Protein AF-E4XSH4-F1 (afdb_monomer_lite)

Foldseek 3Di:
DAAEAEEAELDFFPVVCCPCCCVAPPVPDPQEHEQDDQQCQQQDCCNPVVVPVVNVVVSWDDHDPSHYYYHYDNCLLVHPSSVVVVVVLLVVLCVVPDPPPPCSDNSNDGHHYHYDDDDVVVSLVSVLVRVQVVCVVVVHDGDDDSQVQFADVSDPVHGPCPPCNVVSVVVVCVVPPPDDDD

Structure (mmCIF, N/CA/C/O backbone):
data_AF-E4XSH4-F1
#
_entry.id   AF-E4XSH4-F1
#
loop_
_atom_site.group_PDB
_atom_site.id
_atom_site.type_symbol
_atom_site.label_atom_id
_atom_site.label_alt_id
_atom_site.label_comp_id
_atom_site.label_asym_id
_atom_site.label_entity_id
_atom_site.label_seq_id
_atom_site.pdbx_PDB_ins_code
_atom_site.Cartn_x
_atom_site.Cartn_y
_atom_site.Cartn_z
_atom_site.occupancy
_atom_site.B_iso_or_equiv
_atom_site.auth_seq_id
_atom_site.auth_comp_id
_atom_site.auth_asym_id
_atom_site.auth_atom_id
_atom_site.pdbx_PDB_model_num
ATOM 1 N N . MET A 1 1 ? 11.001 -8.689 -16.940 1.00 53.03 1 MET A N 1
ATOM 2 C CA . MET A 1 1 ? 10.721 -7.255 -17.184 1.00 53.03 1 MET A CA 1
ATOM 3 C C . MET A 1 1 ? 9.619 -6.791 -16.225 1.00 53.03 1 MET A C 1
ATOM 5 O O . MET A 1 1 ? 8.510 -7.303 -16.297 1.00 53.03 1 MET A O 1
ATOM 9 N N . LEU A 1 2 ? 9.908 -5.847 -15.319 1.00 58.62 2 LEU A N 1
ATOM 10 C CA . LEU A 1 2 ? 9.086 -5.567 -14.127 1.00 58.62 2 LEU A CA 1
ATOM 11 C C . LEU A 1 2 ? 7.765 -4.827 -14.435 1.00 58.62 2 LEU A C 1
ATOM 13 O O . LEU A 1 2 ? 7.750 -3.616 -14.637 1.00 58.62 2 LEU A O 1
ATOM 17 N N . ARG A 1 3 ? 6.629 -5.533 -14.438 1.00 68.44 3 ARG A N 1
ATOM 18 C CA . ARG A 1 3 ? 5.291 -4.918 -14.516 1.00 68.44 3 ARG A CA 1
ATOM 19 C C . ARG A 1 3 ? 4.708 -4.813 -13.112 1.00 68.44 3 ARG A C 1
ATOM 21 O O . ARG A 1 3 ? 4.374 -5.841 -12.539 1.00 68.44 3 ARG A O 1
ATOM 28 N N . ILE A 1 4 ? 4.582 -3.599 -12.580 1.00 69.25 4 ILE A N 1
ATOM 29 C CA . ILE A 1 4 ? 4.045 -3.375 -11.230 1.00 69.25 4 ILE A CA 1
ATOM 30 C C . ILE A 1 4 ? 2.536 -3.099 -11.299 1.00 69.25 4 ILE A C 1
ATOM 32 O O . ILE A 1 4 ? 2.074 -2.265 -12.081 1.00 69.25 4 ILE A O 1
ATOM 36 N N . LEU A 1 5 ? 1.776 -3.786 -10.457 1.00 72.44 5 LEU A N 1
ATOM 37 C CA . LEU A 1 5 ? 0.385 -3.515 -10.112 1.00 72.44 5 LEU A CA 1
ATOM 38 C C . LEU A 1 5 ? 0.341 -3.063 -8.649 1.00 72.44 5 LEU A C 1
ATOM 40 O O . LEU A 1 5 ? 0.874 -3.761 -7.786 1.00 72.44 5 LEU A O 1
ATOM 44 N N . LEU A 1 6 ? -0.307 -1.933 -8.357 1.00 74.50 6 LEU A N 1
ATOM 45 C CA . LEU A 1 6 ? -0.508 -1.511 -6.967 1.00 74.50 6 LEU A CA 1
ATOM 46 C C . LEU A 1 6 ? -1.911 -1.868 -6.502 1.00 74.50 6 LEU A C 1
ATOM 48 O O . LEU A 1 6 ? -2.911 -1.470 -7.105 1.00 74.50 6 LEU A O 1
ATOM 52 N N . LEU A 1 7 ? -1.983 -2.575 -5.382 1.00 66.62 7 LEU A N 1
ATOM 53 C CA . LEU A 1 7 ? -3.225 -2.756 -4.655 1.00 66.62 7 LEU A CA 1
ATOM 54 C C . LEU A 1 7 ? -3.406 -1.622 -3.655 1.00 66.62 7 LEU A C 1
ATOM 56 O O . LEU A 1 7 ? -2.693 -1.503 -2.653 1.00 66.62 7 LEU A O 1
ATOM 60 N N . LEU A 1 8 ? -4.430 -0.827 -3.917 1.00 66.94 8 LEU A N 1
ATOM 61 C CA . LEU A 1 8 ? -4.995 0.122 -2.983 1.00 66.94 8 LEU A CA 1
ATOM 62 C C . LEU A 1 8 ? -6.095 -0.599 -2.203 1.00 66.94 8 LEU A C 1
ATOM 64 O O . LEU A 1 8 ? -6.925 -1.318 -2.755 1.00 66.94 8 LEU A O 1
ATOM 68 N N . GLY A 1 9 ? -6.122 -0.433 -0.891 1.00 60.19 9 GLY A N 1
ATOM 69 C CA . GLY A 1 9 ? -7.117 -1.118 -0.077 1.00 60.19 9 GLY A CA 1
ATOM 70 C C . GLY A 1 9 ? -7.417 -0.365 1.195 1.00 60.19 9 GLY A C 1
ATOM 71 O O . GLY A 1 9 ? -6.608 0.408 1.691 1.00 60.19 9 GLY A O 1
ATOM 72 N N . ILE A 1 10 ? -8.580 -0.626 1.770 1.00 57.78 10 ILE A N 1
ATOM 73 C CA . ILE A 1 10 ? -8.926 -0.125 3.096 1.00 57.78 10 ILE A CA 1
ATOM 74 C C . ILE A 1 10 ? -8.637 -1.278 4.066 1.00 57.78 10 ILE A C 1
ATOM 76 O O . ILE A 1 10 ? -9.476 -2.151 4.237 1.00 57.78 10 ILE A O 1
ATOM 80 N N . SER A 1 11 ? -7.422 -1.320 4.643 1.00 53.19 11 SER A N 1
ATOM 81 C CA . SER A 1 11 ? -6.824 -2.428 5.441 1.00 53.19 11 SER A CA 1
ATOM 82 C C . SER A 1 11 ? -7.814 -3.478 5.968 1.00 53.19 11 SER A C 1
ATOM 84 O O . SER A 1 11 ? -8.631 -3.156 6.816 1.00 53.19 11 SER A O 1
ATOM 86 N N . TYR A 1 12 ? -7.724 -4.734 5.547 1.00 53.22 12 TYR A N 1
ATOM 87 C CA . TYR A 1 12 ? -8.588 -5.804 6.057 1.00 53.22 12 TYR A CA 1
ATOM 88 C C . TYR A 1 12 ? -8.187 -6.212 7.484 1.00 53.22 12 TYR A C 1
ATOM 90 O O . TYR A 1 12 ? -6.995 -6.226 7.814 1.00 53.22 12 TYR A O 1
ATOM 98 N N . GLY A 1 13 ? -9.167 -6.582 8.317 1.00 45.34 13 GLY A N 1
ATOM 99 C CA . GLY A 1 13 ? -8.908 -7.283 9.577 1.00 45.34 13 GLY A CA 1
ATOM 100 C C . GLY A 1 13 ? -8.086 -8.556 9.333 1.00 45.34 13 GLY A C 1
ATOM 101 O O . GLY A 1 13 ? -8.152 -9.153 8.257 1.00 45.34 13 GLY A O 1
ATOM 102 N N . GLN A 1 14 ? -7.277 -8.973 10.311 1.00 45.38 14 GLN A N 1
ATOM 103 C CA . GLN A 1 14 ? -6.276 -10.047 10.152 1.00 45.38 14 GLN A CA 1
ATOM 104 C C . GLN A 1 14 ? -6.865 -11.392 9.677 1.00 45.38 14 GLN A C 1
ATOM 106 O O . GLN A 1 14 ? -6.188 -12.146 8.982 1.00 45.38 14 GLN A O 1
ATOM 111 N N . SER A 1 15 ? -8.124 -11.684 10.005 1.00 40.50 15 SER A N 1
ATOM 112 C CA . SER A 1 15 ? -8.857 -12.877 9.556 1.00 40.50 15 SER A CA 1
ATOM 113 C C . SER A 1 15 ? -9.280 -12.813 8.080 1.00 40.50 15 SER A C 1
ATOM 115 O O . SER A 1 15 ? -9.316 -13.844 7.413 1.00 40.50 15 SER A O 1
ATOM 117 N N . GLN A 1 16 ? -9.520 -11.616 7.535 1.00 45.84 16 GLN A N 1
ATOM 118 C CA . GLN A 1 16 ? -9.961 -11.383 6.148 1.00 45.84 16 GLN A CA 1
ATOM 119 C C . GLN A 1 16 ? -8.840 -10.977 5.195 1.00 45.84 16 GLN A C 1
ATOM 121 O O . GLN A 1 16 ? -9.039 -11.021 3.986 1.00 45.84 16 GLN A O 1
ATOM 126 N N . LYS A 1 17 ? -7.649 -10.659 5.714 1.00 50.62 17 LYS A N 1
ATOM 127 C CA . LYS A 1 17 ? -6.418 -10.595 4.915 1.00 50.62 17 LYS A CA 1
ATOM 128 C C . LYS A 1 17 ? -6.177 -11.891 4.139 1.00 50.62 17 LYS A C 1
ATOM 130 O O . LYS A 1 17 ? -5.741 -11.860 3.003 1.00 50.62 17 LYS A O 1
ATOM 135 N N . ARG A 1 18 ? -6.544 -13.041 4.712 1.00 49.53 18 ARG A N 1
ATOM 136 C CA . ARG A 1 18 ? -6.164 -14.365 4.201 1.00 49.53 18 ARG A CA 1
ATOM 137 C C . ARG A 1 18 ? -6.644 -14.694 2.786 1.00 49.53 18 ARG A C 1
ATOM 139 O O . ARG A 1 18 ? -5.895 -15.349 2.084 1.00 49.53 18 ARG A O 1
ATOM 146 N N . LEU A 1 19 ? -7.840 -14.281 2.363 1.00 46.19 19 LEU A N 1
ATOM 147 C CA . LEU A 1 19 ? -8.393 -14.679 1.056 1.00 46.19 19 LEU A CA 1
ATOM 148 C C . LEU A 1 19 ? -7.912 -13.784 -0.101 1.00 46.19 19 LEU A C 1
ATOM 150 O O . LEU A 1 19 ? -7.338 -14.325 -1.046 1.00 46.19 19 LEU A O 1
ATOM 154 N N . PRO A 1 20 ? -8.041 -12.443 -0.035 1.00 53.94 20 PRO A N 1
ATOM 155 C CA . PRO A 1 20 ? -7.463 -11.559 -1.043 1.00 53.94 20 PRO A CA 1
ATOM 156 C C . PRO A 1 20 ? -5.938 -11.655 -1.055 1.00 53.94 20 PRO A C 1
ATOM 158 O O . PRO A 1 20 ? -5.351 -11.710 -2.132 1.00 53.94 20 PRO A O 1
ATOM 161 N N . ASP A 1 21 ? -5.294 -11.761 0.118 1.00 58.12 21 ASP A N 1
ATOM 162 C CA . ASP A 1 21 ? -3.840 -11.890 0.158 1.00 58.12 21 ASP A CA 1
ATOM 163 C C . ASP A 1 21 ? -3.388 -13.267 -0.374 1.00 58.12 21 ASP A C 1
ATOM 165 O O . ASP A 1 21 ? -2.377 -13.345 -1.052 1.00 58.12 21 ASP A O 1
ATOM 169 N N . ALA A 1 22 ? -4.133 -14.365 -0.177 1.00 53.03 22 ALA A N 1
ATOM 170 C CA . ALA A 1 22 ? -3.761 -15.665 -0.763 1.00 53.03 22 ALA A CA 1
ATOM 171 C C . ALA A 1 22 ? -3.958 -15.732 -2.286 1.00 53.03 22 ALA A C 1
ATOM 173 O O . ALA A 1 22 ? -3.111 -16.294 -2.985 1.00 53.03 22 ALA A O 1
ATOM 174 N N . ILE A 1 23 ? -5.063 -15.174 -2.795 1.00 55.25 23 ILE A N 1
ATOM 175 C CA . ILE A 1 23 ? -5.375 -15.155 -4.232 1.00 55.25 23 ILE A CA 1
ATOM 176 C C . ILE A 1 23 ? -4.392 -14.245 -4.974 1.00 55.25 23 ILE A C 1
ATOM 178 O O . ILE A 1 23 ? -3.915 -14.604 -6.050 1.00 55.25 23 ILE A O 1
ATOM 182 N N . ILE A 1 24 ? -4.072 -13.085 -4.394 1.00 59.09 24 ILE A N 1
ATOM 183 C CA . ILE A 1 24 ? -3.282 -12.053 -5.063 1.00 59.09 24 ILE A CA 1
ATOM 184 C C . ILE A 1 24 ? -1.782 -12.158 -4.732 1.00 59.09 24 ILE A C 1
ATOM 186 O O . ILE A 1 24 ? -0.974 -11.836 -5.587 1.00 59.09 24 ILE A O 1
ATOM 190 N N . PHE A 1 25 ? -1.373 -12.648 -3.553 1.00 58.97 25 PHE A N 1
ATOM 191 C CA . PHE A 1 25 ? 0.040 -12.677 -3.118 1.00 58.97 25 PHE A CA 1
ATOM 192 C C . PHE A 1 25 ? 0.699 -14.058 -3.197 1.00 58.97 25 PHE A C 1
ATOM 194 O O . PHE A 1 25 ? 1.670 -14.337 -2.499 1.00 58.97 25 PHE A O 1
ATOM 201 N N . GLY A 1 26 ? 0.207 -14.916 -4.092 1.00 52.66 26 GLY A N 1
ATOM 202 C CA . GLY A 1 26 ? 1.004 -16.041 -4.585 1.00 52.66 26 GLY A CA 1
ATOM 203 C C . GLY A 1 26 ? 0.806 -17.383 -3.884 1.00 52.66 26 GLY A C 1
ATOM 204 O O . GLY A 1 26 ? 1.617 -18.278 -4.087 1.00 52.66 26 GLY A O 1
ATOM 205 N N . LYS A 1 27 ? -0.272 -17.594 -3.114 1.00 56.56 27 LYS A N 1
ATOM 206 C CA . LYS A 1 27 ? -0.605 -18.972 -2.694 1.00 56.56 27 LYS A CA 1
ATOM 207 C C . LYS A 1 27 ? -1.361 -19.761 -3.762 1.00 56.56 27 LYS A C 1
ATOM 209 O O . LYS A 1 27 ? -1.400 -20.981 -3.676 1.00 56.56 27 LYS A O 1
ATOM 214 N N . ILE A 1 28 ? -1.966 -19.080 -4.739 1.00 61.53 28 ILE A N 1
ATOM 215 C CA . ILE A 1 28 ? -2.866 -19.714 -5.717 1.00 61.53 28 ILE A CA 1
ATOM 216 C C . ILE A 1 28 ? -2.465 -19.419 -7.173 1.00 61.53 28 ILE A C 1
ATOM 218 O O . ILE A 1 28 ? -2.635 -20.281 -8.029 1.00 61.53 28 ILE A O 1
ATOM 222 N N . ASN A 1 29 ? -1.916 -18.237 -7.483 1.00 77.19 29 ASN A N 1
ATOM 223 C CA . ASN A 1 29 ? -1.608 -17.843 -8.863 1.00 77.19 29 ASN A CA 1
ATOM 224 C C . ASN A 1 29 ? -0.095 -17.805 -9.135 1.00 77.19 29 ASN A C 1
ATOM 226 O O . ASN A 1 29 ? 0.596 -16.900 -8.676 1.00 77.19 29 ASN A O 1
ATOM 230 N N . THR A 1 30 ? 0.401 -18.753 -9.934 1.00 82.69 30 THR A N 1
ATOM 231 C CA . THR A 1 30 ? 1.820 -18.862 -10.327 1.00 82.69 30 THR A CA 1
ATOM 232 C C . THR A 1 30 ? 2.294 -17.741 -11.257 1.00 82.69 30 THR A C 1
ATOM 234 O O . THR A 1 30 ? 3.496 -17.511 -11.368 1.00 82.69 30 THR A O 1
ATOM 237 N N . LYS A 1 31 ? 1.372 -16.994 -11.881 1.00 86.31 31 LYS A N 1
ATOM 238 C CA . LYS A 1 31 ? 1.673 -15.840 -12.749 1.00 86.31 31 LYS A CA 1
ATOM 239 C C . LYS A 1 31 ? 1.818 -14.528 -11.980 1.00 86.31 31 LYS A C 1
ATOM 241 O O . LYS A 1 31 ? 1.852 -13.456 -12.584 1.00 86.31 31 LYS A O 1
ATOM 246 N N . VAL A 1 32 ? 1.856 -14.584 -10.652 1.00 83.56 32 VAL A N 1
ATOM 247 C CA . VAL A 1 32 ? 1.946 -13.404 -9.799 1.00 83.56 32 VAL A CA 1
ATOM 248 C C . VAL A 1 32 ? 3.105 -13.549 -8.825 1.00 83.56 32 VAL A C 1
ATOM 250 O O . VAL A 1 32 ? 3.162 -14.497 -8.049 1.00 83.56 32 VAL A O 1
ATOM 253 N N . ALA A 1 33 ? 3.995 -12.562 -8.839 1.00 86.06 33 ALA A N 1
ATOM 254 C CA . ALA A 1 33 ? 5.074 -12.412 -7.877 1.00 86.06 33 ALA A CA 1
ATOM 255 C C . ALA A 1 33 ? 4.762 -11.202 -6.997 1.00 86.06 33 ALA A C 1
ATOM 257 O O . ALA A 1 33 ? 4.792 -10.061 -7.451 1.00 86.06 33 ALA A O 1
ATOM 258 N N . ALA A 1 34 ? 4.419 -11.425 -5.736 1.00 83.38 34 ALA A N 1
ATOM 259 C CA . ALA A 1 34 ? 3.934 -10.345 -4.895 1.00 83.38 34 ALA A CA 1
ATOM 260 C C . ALA A 1 34 ? 4.914 -9.990 -3.776 1.00 83.38 34 ALA A C 1
ATOM 262 O O . ALA A 1 34 ? 5.505 -10.869 -3.149 1.00 83.38 34 ALA A O 1
ATOM 263 N N . ALA A 1 35 ? 5.088 -8.693 -3.531 1.00 82.25 35 ALA A N 1
ATOM 264 C CA . ALA A 1 35 ? 5.898 -8.204 -2.426 1.00 82.25 35 ALA A CA 1
ATOM 265 C C . ALA A 1 35 ? 5.261 -8.626 -1.093 1.00 82.25 35 ALA A C 1
ATOM 267 O O . ALA A 1 35 ? 4.056 -8.464 -0.896 1.00 82.25 35 ALA A O 1
ATOM 268 N N . GLY A 1 36 ? 6.064 -9.196 -0.191 1.00 75.31 36 GLY A N 1
ATOM 269 C CA . GLY A 1 36 ? 5.562 -9.762 1.063 1.00 75.31 36 GLY A CA 1
ATOM 270 C C . GLY A 1 36 ? 5.091 -8.688 2.056 1.00 75.31 36 GLY A C 1
ATOM 271 O O . GLY A 1 36 ? 3.901 -8.630 2.375 1.00 75.31 36 GLY A O 1
ATOM 272 N N . PRO A 1 37 ? 5.992 -7.845 2.589 1.00 81.50 37 PRO A N 1
ATOM 273 C CA . PRO A 1 37 ? 5.619 -6.756 3.491 1.00 81.50 37 PRO A CA 1
ATOM 274 C C . PRO A 1 37 ? 4.984 -5.560 2.766 1.00 81.50 37 PRO A C 1
ATOM 276 O O . PRO A 1 37 ? 5.268 -5.296 1.600 1.00 81.50 37 PRO A O 1
ATOM 279 N N . GLU A 1 38 ? 4.175 -4.776 3.489 1.00 86.38 38 GLU A N 1
ATOM 280 C CA . GLU A 1 38 ? 3.701 -3.474 2.997 1.00 86.38 38 GLU A CA 1
ATOM 281 C C . GLU A 1 38 ? 4.895 -2.510 2.889 1.00 86.38 38 GLU A C 1
ATOM 283 O O . GLU A 1 38 ? 5.545 -2.202 3.891 1.00 86.38 38 GLU A O 1
ATOM 288 N N . ILE A 1 39 ? 5.190 -2.038 1.676 1.00 89.75 39 ILE A N 1
ATOM 289 C CA . ILE A 1 39 ? 6.442 -1.322 1.372 1.00 89.75 39 ILE A CA 1
ATOM 290 C C . ILE A 1 39 ? 6.397 0.136 1.839 1.00 89.75 39 ILE A C 1
ATOM 292 O O . ILE A 1 39 ? 7.421 0.741 2.164 1.00 89.75 39 ILE A O 1
ATOM 296 N N . HIS A 1 40 ? 5.205 0.731 1.904 1.00 90.75 40 HIS A N 1
ATOM 297 C CA . HIS A 1 40 ? 5.016 2.095 2.396 1.00 90.75 40 HIS A CA 1
ATOM 298 C C . HIS A 1 40 ? 5.825 3.189 1.671 1.00 90.75 40 HIS A C 1
ATOM 300 O O . HIS A 1 40 ? 6.146 4.234 2.240 1.00 90.75 40 HIS A O 1
ATOM 306 N N . PHE A 1 41 ? 6.171 2.964 0.402 1.00 92.38 41 PHE A N 1
ATOM 307 C CA . PHE A 1 41 ? 6.946 3.921 -0.389 1.00 92.38 41 PHE A CA 1
ATOM 308 C C . PHE A 1 41 ? 6.234 5.268 -0.574 1.00 92.38 41 PHE A C 1
ATOM 310 O O . PHE A 1 41 ? 6.740 6.300 -0.147 1.00 92.38 41 PHE A O 1
ATOM 317 N N . PHE A 1 42 ? 5.025 5.275 -1.142 1.00 90.88 42 PHE A N 1
ATOM 318 C CA . PHE A 1 42 ? 4.346 6.530 -1.477 1.00 90.88 42 PHE A CA 1
ATOM 319 C C . PHE A 1 42 ? 3.782 7.291 -0.255 1.00 90.88 42 PHE A C 1
ATOM 321 O O . PHE A 1 42 ? 3.602 8.509 -0.324 1.00 90.88 42 PHE A O 1
ATOM 328 N N . ASP A 1 43 ? 3.519 6.637 0.886 1.00 90.00 43 ASP A N 1
ATOM 329 C CA . ASP A 1 43 ? 2.922 7.276 2.071 1.00 90.00 43 ASP A CA 1
ATOM 330 C C . ASP A 1 43 ? 3.921 7.725 3.150 1.00 90.00 43 ASP A C 1
ATOM 332 O O . ASP A 1 43 ? 3.579 8.611 3.941 1.00 90.00 43 ASP A O 1
ATOM 336 N N . ARG A 1 44 ? 5.138 7.172 3.208 1.00 91.75 44 ARG A N 1
ATOM 337 C CA . ARG A 1 44 ? 6.164 7.586 4.183 1.00 91.75 44 ARG A CA 1
ATOM 338 C C . ARG A 1 44 ? 7.212 8.466 3.518 1.00 91.75 44 ARG A C 1
ATOM 340 O O . ARG A 1 44 ? 7.773 8.105 2.494 1.00 91.75 44 ARG A O 1
ATOM 347 N N . ASP A 1 45 ? 7.502 9.616 4.122 1.00 91.19 45 ASP A N 1
ATOM 348 C CA . ASP A 1 45 ? 8.490 10.556 3.566 1.00 91.19 45 ASP A CA 1
ATOM 349 C C . ASP A 1 45 ? 9.899 9.984 3.603 1.00 91.19 45 ASP A C 1
ATOM 351 O O . ASP A 1 45 ? 10.633 10.139 2.639 1.00 91.19 45 ASP A O 1
ATOM 355 N N . VAL A 1 46 ? 10.230 9.243 4.664 1.00 90.25 46 VAL A N 1
ATOM 356 C CA . VAL A 1 46 ? 11.510 8.537 4.790 1.00 90.25 46 VAL A CA 1
ATOM 357 C C . VAL A 1 46 ? 11.730 7.597 3.601 1.00 90.25 46 VAL A C 1
ATOM 359 O O . VAL A 1 46 ? 12.813 7.585 3.033 1.00 90.25 46 VAL A O 1
ATOM 362 N N . ASN A 1 47 ? 10.697 6.868 3.171 1.00 91.19 47 ASN A N 1
ATOM 363 C CA . ASN A 1 47 ? 10.827 5.920 2.065 1.00 91.19 47 ASN A CA 1
ATOM 364 C C . ASN A 1 47 ? 10.858 6.643 0.709 1.00 91.19 47 ASN A C 1
ATOM 366 O O . ASN A 1 47 ? 11.696 6.320 -0.124 1.00 91.19 47 ASN A O 1
ATOM 370 N N . TYR A 1 48 ? 9.984 7.633 0.490 1.00 89.12 48 TYR A N 1
ATOM 371 C CA . TYR A 1 48 ? 9.913 8.344 -0.792 1.00 89.12 48 TYR A CA 1
ATOM 372 C C . TYR A 1 48 ? 11.129 9.243 -1.053 1.00 89.12 48 TYR A C 1
ATOM 374 O O . TYR A 1 48 ? 11.683 9.222 -2.148 1.00 89.12 48 TYR A O 1
ATOM 382 N N . ASN A 1 49 ? 11.548 10.023 -0.052 1.00 86.38 49 ASN A N 1
ATOM 383 C CA . ASN A 1 49 ? 12.604 11.021 -0.214 1.00 86.38 49 ASN A CA 1
ATOM 384 C C . ASN A 1 49 ? 14.001 10.399 -0.092 1.00 86.38 49 ASN A C 1
ATOM 386 O O . ASN A 1 49 ? 14.886 10.760 -0.861 1.00 86.38 49 ASN A O 1
ATOM 390 N N . ASN A 1 50 ? 14.204 9.466 0.848 1.00 75.75 50 ASN A N 1
ATOM 391 C CA . ASN A 1 50 ? 15.537 8.901 1.100 1.00 75.75 50 ASN A CA 1
ATOM 392 C C . ASN A 1 50 ? 15.781 7.611 0.314 1.00 75.75 50 ASN A C 1
ATOM 394 O O . ASN A 1 50 ? 16.927 7.279 0.033 1.00 75.75 50 ASN A O 1
ATOM 398 N N . GLY A 1 51 ? 14.720 6.873 -0.026 1.00 65.25 51 GLY A N 1
ATOM 399 C CA . GLY A 1 51 ? 14.847 5.606 -0.739 1.00 65.25 51 GLY A CA 1
ATOM 400 C C . GLY A 1 51 ? 15.227 5.782 -2.205 1.00 65.25 51 GLY A C 1
ATOM 401 O O . GLY A 1 51 ? 15.886 4.917 -2.756 1.00 65.25 51 GLY A O 1
ATOM 402 N N . ASN A 1 52 ? 14.856 6.890 -2.854 1.00 75.62 52 ASN A N 1
ATOM 403 C CA . ASN A 1 52 ? 14.824 6.994 -4.318 1.00 75.62 52 ASN A CA 1
ATOM 404 C C . ASN A 1 52 ? 14.046 5.817 -4.977 1.00 75.62 52 ASN A C 1
ATOM 406 O O . ASN A 1 52 ? 13.576 4.880 -4.325 1.00 75.62 52 ASN A O 1
ATOM 410 N N . PHE A 1 53 ? 13.810 5.874 -6.290 1.00 81.25 53 PHE A N 1
ATOM 411 C CA . PHE A 1 53 ? 13.022 4.828 -6.957 1.00 81.25 53 PHE A CA 1
ATOM 412 C C . PHE A 1 53 ? 13.750 3.469 -7.016 1.00 81.25 53 PHE A C 1
ATOM 414 O O . PHE A 1 53 ? 13.107 2.423 -7.105 1.00 81.25 53 PHE A O 1
ATOM 421 N N . THR A 1 54 ? 15.082 3.450 -6.927 1.00 83.88 54 THR A N 1
ATOM 422 C CA . THR A 1 54 ? 15.870 2.212 -6.899 1.00 83.88 54 THR A CA 1
ATOM 423 C C . THR A 1 54 ? 15.582 1.398 -5.648 1.00 83.88 54 THR A C 1
ATOM 425 O O . THR A 1 54 ? 15.271 0.220 -5.799 1.00 83.88 54 THR A O 1
ATOM 428 N N . TRP A 1 55 ? 15.542 2.011 -4.460 1.00 88.81 55 TRP A N 1
ATOM 429 C CA . TRP A 1 55 ? 15.159 1.294 -3.238 1.00 88.81 55 TRP A CA 1
ATOM 430 C C . TRP A 1 55 ? 13.777 0.659 -3.364 1.00 88.81 55 TRP A C 1
ATOM 432 O O . TRP A 1 55 ? 13.591 -0.490 -2.974 1.00 88.81 55 TRP A O 1
ATOM 442 N N . TYR A 1 56 ? 12.810 1.371 -3.960 1.00 87.12 56 TYR A N 1
ATOM 443 C CA . TYR A 1 56 ? 11.468 0.826 -4.177 1.00 87.12 56 TYR A CA 1
ATOM 444 C C . TYR A 1 56 ? 11.489 -0.423 -5.064 1.00 87.12 56 TYR A C 1
ATOM 446 O O . TYR A 1 56 ? 10.795 -1.395 -4.768 1.00 87.12 56 TYR A O 1
ATOM 454 N N . ARG A 1 57 ? 12.308 -0.427 -6.125 1.00 85.38 57 ARG A N 1
ATOM 455 C CA . ARG A 1 57 ? 12.488 -1.606 -6.985 1.00 85.38 57 ARG A CA 1
ATOM 456 C C . ARG A 1 57 ? 13.147 -2.768 -6.251 1.00 85.38 57 ARG A C 1
ATOM 458 O O . ARG A 1 57 ? 12.750 -3.901 -6.483 1.00 85.38 57 ARG A O 1
ATOM 465 N N . GLU A 1 58 ? 14.113 -2.501 -5.378 1.00 88.75 58 GLU A N 1
ATOM 466 C CA . GLU A 1 58 ? 14.796 -3.535 -4.585 1.00 88.75 58 GLU A CA 1
ATOM 467 C C . GLU A 1 58 ? 13.856 -4.245 -3.603 1.00 88.75 58 GLU A C 1
ATOM 469 O O . GLU A 1 58 ? 14.121 -5.377 -3.212 1.00 88.75 58 GLU A O 1
ATOM 474 N N . GLN A 1 59 ? 12.732 -3.618 -3.237 1.00 88.81 59 GLN A N 1
ATOM 475 C CA . GLN A 1 59 ? 11.706 -4.263 -2.414 1.00 88.81 59 GLN A CA 1
ATOM 476 C C . GLN A 1 59 ? 10.812 -5.236 -3.207 1.00 88.81 59 GLN A C 1
ATOM 478 O O . GLN A 1 59 ? 10.001 -5.950 -2.611 1.00 88.81 59 GLN A O 1
ATOM 483 N N . MET A 1 60 ? 10.904 -5.251 -4.541 1.00 87.19 60 MET A N 1
ATOM 484 C CA . MET A 1 60 ? 10.091 -6.125 -5.385 1.00 87.19 60 MET A CA 1
ATOM 485 C C . MET A 1 60 ? 10.687 -7.534 -5.450 1.00 87.19 60 MET A C 1
ATOM 487 O O . MET A 1 60 ? 11.908 -7.687 -5.504 1.00 87.19 60 MET A O 1
ATOM 491 N N . PRO A 1 61 ? 9.848 -8.581 -5.490 1.00 87.31 61 PRO A N 1
ATOM 492 C CA . PRO A 1 61 ? 10.334 -9.939 -5.673 1.00 87.31 61 PRO A CA 1
ATOM 493 C C . PRO A 1 61 ? 10.969 -10.113 -7.056 1.00 87.31 61 PRO A C 1
ATOM 495 O O . PRO A 1 61 ? 10.596 -9.448 -8.028 1.00 87.31 61 PRO A O 1
ATOM 498 N N . VAL A 1 62 ? 11.882 -11.078 -7.158 1.00 85.81 62 VAL A N 1
ATOM 499 C CA . VAL A 1 62 ? 12.343 -11.578 -8.455 1.00 85.81 62 VAL A CA 1
ATOM 500 C C . VAL A 1 62 ? 11.152 -12.224 -9.162 1.00 85.81 62 VAL A C 1
ATOM 502 O O . VAL A 1 62 ? 10.458 -13.054 -8.576 1.00 85.81 62 VAL A O 1
ATOM 505 N N . ALA A 1 63 ? 10.912 -11.825 -10.408 1.00 85.12 63 ALA A N 1
ATOM 506 C CA . ALA A 1 63 ? 9.790 -12.291 -11.211 1.00 85.12 63 ALA A CA 1
ATOM 507 C C . ALA A 1 63 ? 10.245 -12.604 -12.640 1.00 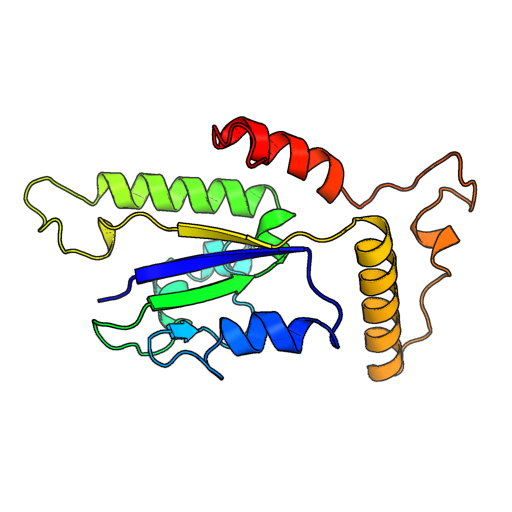85.12 63 ALA A C 1
ATOM 509 O O . ALA A 1 63 ? 11.059 -11.867 -13.209 1.00 85.12 63 ALA A O 1
ATOM 510 N N . SER A 1 64 ? 9.705 -13.674 -13.221 1.00 85.25 64 SER A N 1
ATOM 511 C CA . SER A 1 64 ? 9.901 -14.020 -14.631 1.00 85.25 64 SER A CA 1
ATOM 512 C C . SER A 1 64 ? 9.139 -13.066 -15.561 1.00 85.25 64 SER A C 1
ATOM 514 O O . SER A 1 64 ? 8.322 -12.249 -15.131 1.00 85.25 64 SER A O 1
ATOM 516 N N . ASP A 1 65 ? 9.413 -13.130 -16.865 1.00 81.19 65 ASP A N 1
ATOM 517 C CA . ASP A 1 65 ? 8.804 -12.222 -17.851 1.00 81.19 65 ASP A CA 1
ATOM 518 C C . ASP A 1 65 ? 7.287 -12.393 -18.019 1.00 81.19 65 ASP A C 1
ATOM 520 O O . ASP A 1 65 ? 6.599 -11.457 -18.443 1.00 81.19 65 ASP A O 1
ATOM 524 N N . ASP A 1 66 ? 6.763 -13.566 -17.669 1.00 83.06 66 ASP A N 1
ATOM 525 C CA . ASP A 1 66 ? 5.342 -13.905 -17.680 1.00 83.06 66 ASP A CA 1
ATOM 526 C C . ASP A 1 66 ? 4.630 -13.598 -16.352 1.00 83.06 66 ASP A C 1
ATOM 528 O O . ASP A 1 66 ? 3.399 -13.676 -16.283 1.00 83.06 66 ASP A O 1
ATOM 532 N N . GLN A 1 67 ? 5.376 -13.202 -15.316 1.00 84.25 67 GLN A N 1
ATOM 533 C CA . GLN A 1 67 ? 4.826 -12.864 -14.011 1.00 84.25 67 GLN A CA 1
ATOM 534 C C . GLN A 1 67 ? 4.490 -11.376 -13.881 1.00 84.25 67 GLN A C 1
ATOM 536 O O . GLN A 1 67 ? 5.219 -10.478 -14.310 1.00 84.25 67 GLN A O 1
ATOM 541 N N . LEU A 1 68 ? 3.360 -11.106 -13.230 1.00 84.38 68 LEU A N 1
ATOM 542 C CA . LEU A 1 68 ? 2.973 -9.772 -12.794 1.00 84.38 68 LEU A CA 1
ATOM 543 C C . LEU A 1 68 ? 3.512 -9.516 -11.389 1.00 84.38 68 LEU A C 1
ATOM 545 O O . LEU A 1 68 ? 3.263 -10.312 -10.483 1.00 84.38 68 LEU A O 1
ATOM 549 N N . VAL A 1 69 ? 4.186 -8.382 -11.197 1.00 85.12 69 VAL A N 1
ATOM 550 C CA . VAL A 1 69 ? 4.629 -7.963 -9.870 1.00 85.12 69 VAL A CA 1
ATOM 551 C C . VAL A 1 69 ? 3.542 -7.161 -9.180 1.00 85.12 69 VAL A C 1
ATOM 553 O O . VAL A 1 69 ? 3.015 -6.206 -9.750 1.00 85.12 69 VAL A O 1
ATOM 556 N N . ILE A 1 70 ? 3.196 -7.545 -7.954 1.00 85.75 70 ILE A N 1
ATOM 557 C CA . ILE A 1 70 ? 2.146 -6.880 -7.181 1.00 85.75 70 ILE A CA 1
ATOM 558 C C . ILE A 1 70 ? 2.692 -6.380 -5.853 1.00 85.75 7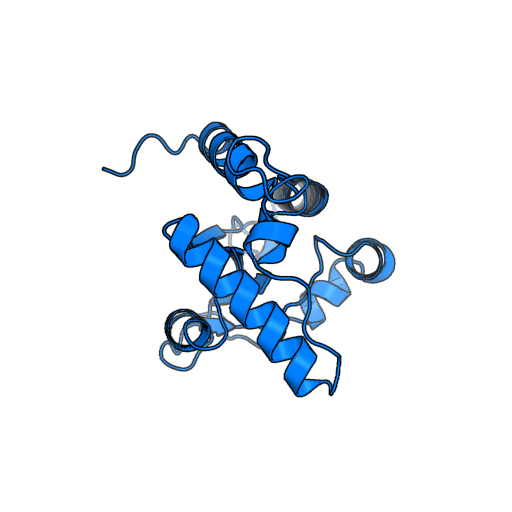0 ILE A C 1
ATOM 560 O O . ILE A 1 70 ? 3.338 -7.113 -5.111 1.00 85.75 70 ILE A O 1
ATOM 564 N N . GLU A 1 71 ? 2.362 -5.138 -5.525 1.00 87.00 71 GLU A N 1
ATOM 565 C CA . GLU A 1 71 ? 2.624 -4.546 -4.219 1.00 87.00 71 GLU A CA 1
ATOM 566 C C . GLU A 1 71 ? 1.313 -4.085 -3.580 1.00 87.00 71 GLU A C 1
ATOM 568 O O . GLU A 1 71 ? 0.420 -3.578 -4.263 1.00 87.00 71 GLU A O 1
ATOM 573 N N . LYS A 1 72 ? 1.179 -4.270 -2.262 1.00 85.25 72 LYS A N 1
ATOM 574 C CA . LYS A 1 72 ? 0.023 -3.799 -1.495 1.00 85.25 72 LYS A CA 1
ATOM 575 C C . LYS A 1 72 ? 0.458 -2.982 -0.302 1.00 85.25 72 LYS A C 1
ATOM 577 O O . LYS A 1 72 ? 0.943 -3.518 0.693 1.00 85.25 72 LYS A O 1
ATOM 582 N N . THR A 1 73 ? 0.045 -1.725 -0.327 1.00 85.75 73 THR A N 1
ATOM 583 C CA . THR A 1 73 ? 0.043 -0.857 0.840 1.00 85.75 73 THR A CA 1
ATOM 584 C C . THR A 1 73 ? -1.336 -0.203 0.930 1.00 85.75 73 THR A C 1
ATOM 586 O O . THR A 1 73 ? -1.608 0.792 0.254 1.00 85.75 73 THR A O 1
ATOM 589 N N . PRO A 1 74 ? -2.237 -0.707 1.797 1.00 82.69 74 PRO A N 1
ATOM 590 C CA . PRO A 1 74 ? -3.599 -0.183 1.929 1.00 82.69 74 PRO A CA 1
ATOM 591 C C . PRO A 1 74 ? -3.614 1.325 2.236 1.00 82.69 74 PRO A C 1
ATOM 593 O O . PRO A 1 74 ? -4.443 2.098 1.756 1.00 82.69 74 PRO A O 1
ATOM 596 N N . ARG A 1 75 ? -2.615 1.780 2.997 1.00 83.12 75 ARG A N 1
ATOM 597 C CA . ARG A 1 75 ? -2.476 3.171 3.426 1.00 83.12 75 ARG A CA 1
ATOM 598 C C . ARG A 1 75 ? -2.370 4.179 2.273 1.00 83.12 75 ARG A C 1
ATOM 600 O O . ARG A 1 75 ? -2.697 5.348 2.474 1.00 83.12 75 ARG A O 1
ATOM 607 N N . TYR A 1 76 ? -2.000 3.755 1.069 1.00 85.62 76 TYR A N 1
ATOM 608 C CA . TYR A 1 76 ? -1.968 4.631 -0.100 1.00 85.62 76 TYR A CA 1
ATOM 609 C C . TYR A 1 76 ? -3.316 5.267 -0.432 1.00 85.62 76 TYR A C 1
ATOM 611 O O . TYR A 1 76 ? -3.361 6.436 -0.807 1.00 85.62 76 TYR A O 1
ATOM 619 N N . PHE A 1 77 ? -4.419 4.547 -0.219 1.00 82.25 77 PHE A N 1
ATOM 620 C CA . PHE A 1 77 ? -5.756 5.072 -0.495 1.00 82.25 77 PHE A CA 1
ATOM 621 C C . PHE A 1 77 ? -6.134 6.244 0.429 1.00 82.25 77 PHE A C 1
ATOM 623 O O . PHE A 1 77 ? -6.916 7.120 0.065 1.00 82.25 77 PHE A O 1
ATOM 630 N N . VAL A 1 78 ? -5.557 6.292 1.635 1.00 75.88 78 VAL A N 1
ATOM 631 C CA . VAL A 1 78 ? -5.957 7.243 2.688 1.00 75.88 78 VAL A CA 1
ATOM 632 C C . VAL A 1 78 ? -4.974 8.388 2.885 1.00 75.88 78 VAL A C 1
ATOM 634 O O . VAL A 1 78 ? -5.275 9.340 3.603 1.00 75.88 78 VAL A O 1
ATOM 637 N N . VAL A 1 79 ? -3.803 8.344 2.252 1.00 82.06 79 VAL A N 1
ATOM 638 C CA . VAL A 1 79 ? -2.758 9.364 2.394 1.00 82.06 79 VAL A CA 1
ATOM 639 C C . VAL A 1 79 ? -2.691 10.210 1.120 1.00 82.06 79 VAL A C 1
ATOM 641 O O . VAL A 1 79 ? -2.296 9.712 0.074 1.00 82.06 79 VAL A O 1
AT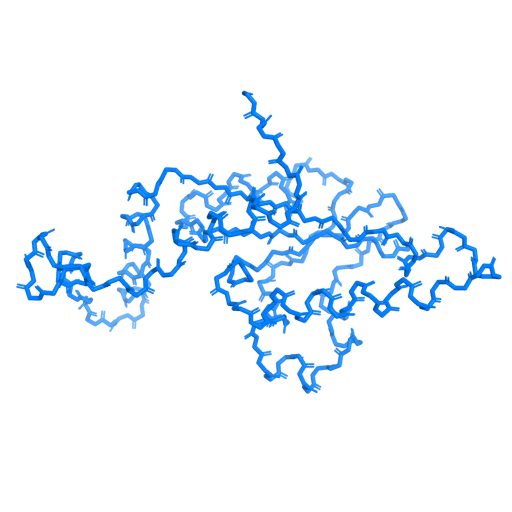OM 644 N N . ARG A 1 80 ? -3.036 11.512 1.194 1.00 81.81 80 ARG A N 1
ATOM 645 C CA . ARG A 1 80 ? -3.110 12.402 0.004 1.00 81.81 80 ARG A CA 1
ATOM 646 C C . ARG A 1 80 ? -1.817 12.416 -0.802 1.00 81.81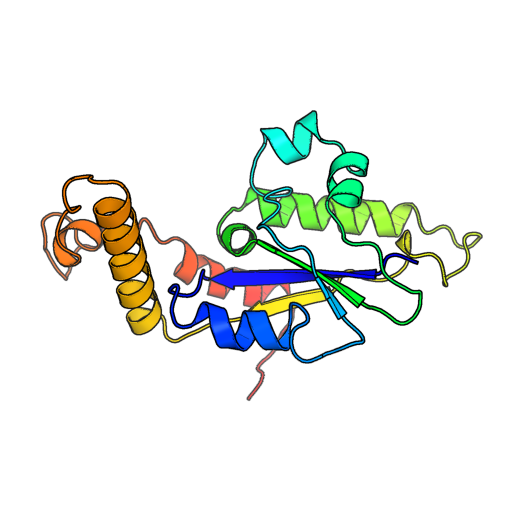 80 ARG A C 1
ATOM 648 O O . ARG A 1 80 ? -1.848 12.261 -2.018 1.00 81.81 80 ARG A O 1
ATOM 655 N N . LYS A 1 81 ? -0.686 12.573 -0.109 1.00 89.19 81 LYS A N 1
ATOM 656 C CA . LYS A 1 81 ? 0.633 12.610 -0.747 1.00 89.19 81 LYS A CA 1
ATOM 657 C C . LYS A 1 81 ? 0.970 11.313 -1.481 1.00 89.19 81 LYS A C 1
ATOM 659 O O . LYS A 1 81 ? 1.674 11.380 -2.475 1.00 89.19 81 LYS A O 1
ATOM 664 N N . ALA A 1 82 ? 0.424 10.166 -1.068 1.00 88.56 82 ALA A N 1
ATOM 665 C CA . ALA A 1 82 ? 0.667 8.910 -1.768 1.00 88.56 82 ALA A CA 1
ATOM 666 C C . ALA A 1 82 ? 0.067 8.936 -3.179 1.00 88.56 82 ALA A C 1
ATOM 668 O O . ALA A 1 82 ? 0.755 8.618 -4.142 1.00 88.56 82 ALA A O 1
ATOM 669 N N . ILE A 1 83 ? -1.176 9.411 -3.315 1.00 84.88 83 ILE A N 1
ATOM 670 C CA . ILE A 1 83 ? -1.828 9.574 -4.622 1.00 84.88 83 ILE A CA 1
ATOM 671 C C . ILE A 1 83 ? -1.081 10.591 -5.493 1.00 84.88 83 ILE A C 1
ATOM 673 O O . ILE A 1 83 ? -0.870 10.339 -6.677 1.00 84.88 83 ILE A O 1
ATOM 677 N N . ALA A 1 84 ? -0.660 11.724 -4.921 1.00 87.75 84 ALA A N 1
ATOM 678 C CA . ALA A 1 84 ? 0.088 12.743 -5.661 1.00 87.75 84 ALA A CA 1
ATOM 679 C C . ALA A 1 84 ? 1.419 12.197 -6.208 1.00 87.75 84 ALA A C 1
ATOM 681 O O . ALA A 1 84 ? 1.704 12.345 -7.391 1.00 87.75 84 ALA A O 1
ATOM 682 N N . ARG A 1 85 ? 2.179 11.484 -5.373 1.00 90.44 85 ARG A N 1
ATOM 683 C CA . ARG A 1 85 ? 3.457 10.859 -5.740 1.00 90.44 85 ARG A CA 1
ATOM 684 C C . ARG A 1 85 ? 3.310 9.740 -6.771 1.00 90.44 85 ARG A C 1
ATOM 686 O O . ARG A 1 85 ? 4.137 9.611 -7.663 1.00 90.44 85 ARG A O 1
ATOM 693 N N . MET A 1 86 ? 2.240 8.945 -6.695 1.00 86.56 86 MET A N 1
ATOM 694 C CA . MET A 1 86 ? 1.943 7.958 -7.741 1.00 86.56 86 MET A CA 1
ATOM 695 C C . MET A 1 86 ? 1.658 8.624 -9.082 1.00 86.56 86 MET A C 1
ATOM 697 O O . MET A 1 86 ? 2.153 8.155 -10.101 1.00 86.56 86 MET A O 1
ATOM 701 N N . LYS A 1 87 ? 0.871 9.709 -9.094 1.00 83.88 87 LYS A N 1
ATOM 702 C CA . LYS A 1 87 ? 0.620 10.476 -10.321 1.00 83.88 87 LYS A CA 1
ATOM 703 C C . LYS A 1 87 ? 1.923 11.025 -10.890 1.00 83.88 87 LYS A C 1
ATOM 705 O O . LYS A 1 87 ? 2.174 10.847 -12.072 1.00 83.88 87 LYS A O 1
ATOM 710 N N . GLU A 1 88 ? 2.765 11.615 -10.047 1.00 85.69 88 GLU A N 1
ATOM 711 C CA . GLU A 1 88 ? 4.081 12.117 -10.445 1.00 85.69 88 GLU A CA 1
ATOM 712 C C . GLU A 1 88 ? 4.938 11.021 -11.097 1.00 85.69 88 GLU A C 1
ATOM 714 O O . GLU A 1 88 ? 5.429 11.214 -12.207 1.00 85.69 88 GLU A O 1
ATOM 719 N N . LEU A 1 89 ? 5.039 9.844 -10.468 1.00 82.75 89 LEU A N 1
ATOM 720 C CA . LEU A 1 89 ? 5.755 8.696 -11.027 1.00 82.75 89 LEU A CA 1
ATOM 721 C C . LEU A 1 89 ? 5.174 8.251 -12.379 1.00 82.75 89 LEU A C 1
ATOM 723 O O . LEU A 1 89 ? 5.920 7.872 -13.279 1.00 82.75 89 LEU A O 1
ATOM 727 N N . LEU A 1 90 ? 3.848 8.262 -12.535 1.00 79.19 90 LEU A N 1
ATOM 728 C CA . LEU A 1 90 ? 3.202 7.881 -13.792 1.00 79.19 90 LEU A CA 1
ATOM 729 C C . LEU A 1 90 ? 3.493 8.871 -14.913 1.00 79.19 90 LEU A C 1
ATOM 731 O O . LEU A 1 90 ? 3.771 8.448 -16.032 1.00 79.19 90 LEU A O 1
ATOM 735 N N . GLU A 1 91 ? 3.458 10.166 -14.616 1.00 81.75 91 GLU A N 1
ATOM 736 C CA . GLU A 1 91 ? 3.791 11.207 -15.586 1.00 81.75 91 GLU A CA 1
ATOM 737 C C . GLU A 1 91 ? 5.288 11.210 -15.927 1.00 81.75 91 GLU A C 1
ATOM 739 O O . GLU A 1 91 ? 5.647 11.393 -17.087 1.00 81.75 91 GLU A O 1
ATOM 744 N N . GLN A 1 92 ? 6.169 10.939 -14.957 1.00 79.44 92 GLN A N 1
ATOM 745 C CA . GLN A 1 92 ? 7.599 10.713 -15.206 1.00 79.44 92 GLN A CA 1
ATOM 746 C C . GLN A 1 92 ? 7.811 9.532 -16.161 1.00 79.44 92 GLN A C 1
ATOM 748 O O . GLN A 1 92 ? 8.418 9.691 -17.213 1.00 79.44 92 GLN A O 1
ATOM 753 N N . ARG A 1 93 ? 7.209 8.375 -15.862 1.00 77.62 93 ARG A N 1
ATOM 754 C CA . ARG A 1 93 ? 7.323 7.170 -16.698 1.00 77.62 93 ARG A CA 1
ATOM 755 C C . ARG A 1 93 ? 6.810 7.359 -18.121 1.00 77.62 93 ARG A C 1
ATOM 757 O O . ARG A 1 93 ? 7.397 6.802 -19.038 1.00 77.62 93 ARG A O 1
ATOM 764 N N . LYS A 1 94 ? 5.724 8.118 -18.309 1.00 76.62 94 LYS A N 1
ATOM 765 C CA . LYS A 1 94 ? 5.218 8.462 -19.646 1.00 76.62 94 LYS A CA 1
ATOM 766 C C . LYS A 1 94 ? 6.215 9.314 -20.429 1.00 76.62 94 LYS A C 1
ATOM 768 O O . LYS A 1 94 ? 6.374 9.076 -21.615 1.00 76.62 94 LYS A O 1
ATOM 773 N N . ARG A 1 95 ? 6.873 10.282 -19.779 1.00 77.62 95 ARG A N 1
ATOM 774 C CA . ARG A 1 95 ? 7.883 11.144 -20.418 1.00 77.62 95 ARG A CA 1
ATOM 775 C C . ARG A 1 95 ? 9.146 10.382 -20.802 1.00 77.62 95 ARG A C 1
ATOM 777 O O . ARG A 1 95 ? 9.683 10.623 -21.871 1.00 77.62 95 ARG A O 1
ATOM 784 N N . ASP A 1 96 ? 9.588 9.461 -19.951 1.00 72.75 96 ASP A N 1
ATOM 785 C CA . ASP A 1 96 ? 10.779 8.640 -20.209 1.00 72.75 96 ASP A CA 1
ATOM 786 C C . ASP A 1 96 ? 10.545 7.592 -21.316 1.00 72.75 96 ASP A C 1
ATOM 788 O O . ASP A 1 96 ? 11.477 6.934 -21.778 1.00 72.75 96 ASP A O 1
ATOM 792 N N . CYS A 1 97 ? 9.293 7.421 -21.739 1.00 70.69 97 CYS A N 1
ATOM 793 C CA . CYS A 1 97 ? 8.914 6.602 -22.877 1.00 70.69 97 CYS A CA 1
ATOM 794 C C . CYS A 1 97 ? 8.946 7.415 -24.155 1.00 70.69 97 CYS A C 1
ATOM 796 O O . CYS A 1 97 ? 7.923 7.878 -24.647 1.00 70.69 97 CYS A O 1
ATOM 798 N N . ASP A 1 98 ? 10.164 7.574 -24.656 1.00 65.31 98 ASP A N 1
ATOM 799 C CA . ASP A 1 98 ? 10.440 8.135 -25.970 1.00 65.31 98 ASP A CA 1
ATOM 800 C C . ASP A 1 98 ? 9.971 7.182 -27.088 1.00 65.31 98 ASP A C 1
ATOM 802 O O . ASP A 1 98 ? 9.973 5.961 -26.910 1.00 65.31 98 ASP A O 1
ATOM 806 N N . GLU A 1 99 ? 9.618 7.718 -28.258 1.00 57.81 99 GLU A N 1
ATOM 807 C CA . GLU A 1 99 ? 9.178 6.944 -29.436 1.00 57.81 99 GLU A CA 1
ATOM 808 C C . GLU A 1 99 ? 10.271 5.985 -29.951 1.00 57.81 99 GLU A C 1
ATOM 810 O O . GLU A 1 99 ? 9.974 4.971 -30.584 1.00 57.81 99 GLU A O 1
ATOM 815 N N . ASN A 1 100 ? 11.536 6.263 -29.613 1.00 59.62 100 ASN A N 1
ATOM 816 C CA . ASN A 1 100 ? 12.699 5.426 -29.923 1.00 59.62 100 ASN A CA 1
ATOM 817 C C . ASN A 1 100 ? 12.951 4.313 -28.891 1.00 59.62 100 ASN A C 1
ATOM 819 O O . ASN A 1 100 ? 13.751 3.404 -29.133 1.00 59.62 100 ASN A O 1
ATOM 823 N N . LEU A 1 101 ? 12.289 4.364 -27.730 1.00 60.59 101 LEU A N 1
ATOM 824 C CA . LEU A 1 101 ? 12.342 3.306 -26.731 1.00 60.59 101 LEU A CA 1
ATOM 825 C C . LEU A 1 101 ? 11.271 2.269 -27.071 1.00 60.59 101 LEU A C 1
ATOM 827 O O . LEU A 1 101 ? 10.099 2.591 -27.251 1.00 60.59 101 LEU A O 1
ATOM 831 N N . SER A 1 102 ? 11.664 0.996 -27.149 1.00 60.84 102 SER A N 1
ATOM 832 C CA . SER A 1 102 ? 10.730 -0.083 -27.481 1.00 60.84 102 SER A CA 1
ATOM 833 C C . SER A 1 102 ? 9.480 0.000 -26.602 1.00 60.84 102 SER A C 1
ATOM 835 O O . SER A 1 102 ? 9.588 -0.024 -25.377 1.00 60.84 102 SER A O 1
ATOM 837 N N . SER A 1 103 ? 8.289 -0.017 -27.209 1.00 63.19 103 SER A N 1
ATOM 838 C CA . SER A 1 103 ? 6.990 -0.076 -26.510 1.00 63.19 103 SER A CA 1
ATOM 839 C C . SER A 1 103 ? 6.882 -1.286 -25.568 1.00 63.19 103 SER A C 1
ATOM 841 O O . SER A 1 103 ? 5.985 -1.382 -24.727 1.00 63.19 103 SER A O 1
ATOM 843 N N . SER A 1 104 ? 7.805 -2.242 -25.711 1.00 60.62 104 SER A N 1
ATOM 844 C CA . SER A 1 104 ? 7.957 -3.365 -24.807 1.00 60.62 104 SER A CA 1
ATOM 845 C C . SER A 1 104 ? 8.519 -2.962 -23.444 1.00 60.62 104 SER A C 1
ATOM 847 O O . SER A 1 104 ? 8.148 -3.634 -22.487 1.00 60.62 104 SER A O 1
ATOM 849 N N . ALA A 1 105 ? 9.321 -1.893 -23.326 1.00 69.12 105 ALA A N 1
ATOM 850 C CA . ALA A 1 105 ? 9.996 -1.455 -22.107 1.00 69.12 105 ALA A CA 1
ATOM 851 C C . ALA A 1 105 ? 9.021 -1.291 -20.935 1.00 69.12 105 ALA A C 1
ATOM 853 O O . ALA A 1 105 ? 7.889 -0.824 -21.069 1.00 69.12 105 ALA A O 1
ATOM 854 N N . TRP A 1 106 ? 9.456 -1.705 -19.745 1.00 66.12 106 TRP A N 1
ATOM 855 C CA . TRP A 1 106 ? 8.584 -1.723 -18.572 1.00 66.12 106 TRP A CA 1
ATOM 856 C C . TRP A 1 106 ? 8.135 -0.319 -18.157 1.00 66.12 106 TRP A C 1
ATOM 858 O O . TRP A 1 106 ? 6.995 -0.149 -17.722 1.00 66.12 106 TRP A O 1
ATOM 868 N N . THR A 1 107 ? 9.004 0.682 -18.338 1.00 66.94 107 THR A N 1
ATOM 869 C CA . THR A 1 107 ? 8.716 2.100 -18.094 1.00 66.94 107 THR A CA 1
ATOM 870 C C . THR A 1 107 ? 7.466 2.537 -18.852 1.00 66.94 107 THR A C 1
ATOM 872 O O . THR A 1 107 ? 6.644 3.240 -18.271 1.00 66.94 107 THR A O 1
ATOM 875 N N . CYS A 1 108 ? 7.240 1.968 -20.042 1.00 70.88 108 CYS A N 1
ATOM 876 C CA . CYS A 1 108 ? 6.182 2.341 -20.987 1.00 70.88 108 CYS A CA 1
ATOM 877 C C . CYS A 1 108 ? 4.872 1.593 -20.811 1.00 70.88 108 CYS A C 1
ATOM 879 O O . CYS A 1 108 ? 3.895 1.860 -21.507 1.00 70.88 108 CYS A O 1
ATOM 881 N N . LYS A 1 109 ? 4.808 0.681 -19.839 1.00 72.81 109 LYS A N 1
ATOM 882 C CA . LYS A 1 109 ? 3.563 -0.002 -19.494 1.00 72.81 109 LYS A CA 1
ATOM 883 C C . LYS A 1 109 ? 2.805 0.791 -18.434 1.00 72.81 109 LYS A C 1
ATOM 885 O O . LYS A 1 109 ? 3.403 1.162 -17.419 1.00 72.81 109 LYS A O 1
ATOM 890 N N . PRO A 1 110 ? 1.488 0.994 -18.601 1.00 71.44 110 PRO A N 1
ATOM 891 C CA . PRO A 1 110 ? 0.693 1.687 -17.603 1.00 71.44 110 PRO A CA 1
ATOM 892 C C . PRO A 1 110 ? 0.700 0.900 -16.291 1.00 71.44 110 PRO A C 1
ATOM 894 O O . PRO A 1 110 ? 0.526 -0.323 -16.272 1.00 71.44 110 PRO A O 1
ATOM 897 N N . LEU A 1 111 ? 0.885 1.616 -15.185 1.00 79.06 111 LEU A N 1
ATOM 898 C CA . LEU A 1 111 ? 0.632 1.070 -13.860 1.00 79.06 111 LEU A CA 1
ATOM 899 C C . LEU A 1 111 ? -0.869 0.837 -13.719 1.00 79.06 111 LEU A C 1
ATOM 901 O O . LEU A 1 111 ? -1.677 1.718 -14.012 1.00 79.06 111 LEU A O 1
ATOM 905 N N . LYS A 1 112 ? -1.237 -0.346 -13.244 1.00 81.94 112 LYS A N 1
ATOM 906 C CA . LYS A 1 112 ? -2.623 -0.666 -12.924 1.00 81.94 112 LYS A CA 1
ATOM 907 C C . LYS A 1 112 ? -2.831 -0.496 -11.417 1.00 81.94 112 LYS A C 1
ATOM 909 O O . LYS A 1 112 ? -1.935 -0.786 -10.622 1.00 81.94 112 LYS A O 1
ATOM 914 N N . LEU A 1 113 ? -4.008 -0.009 -11.039 1.00 83.00 113 LEU A N 1
ATOM 915 C CA . LEU A 1 113 ? -4.425 0.147 -9.650 1.00 83.00 113 LEU A CA 1
ATOM 916 C C . LEU A 1 113 ? -5.648 -0.735 -9.424 1.00 83.00 113 LEU A C 1
ATOM 918 O O . LEU A 1 113 ? -6.590 -0.687 -10.211 1.00 83.00 113 LEU A O 1
ATOM 922 N N . ILE A 1 114 ? -5.645 -1.523 -8.356 1.00 81.94 114 ILE A N 1
ATOM 923 C CA . ILE A 1 114 ? -6.831 -2.270 -7.924 1.00 81.94 114 ILE A CA 1
ATOM 924 C C . ILE A 1 114 ? -7.247 -1.710 -6.582 1.00 81.94 114 ILE A C 1
ATOM 926 O O . ILE A 1 114 ? -6.434 -1.641 -5.665 1.00 81.94 114 ILE A O 1
ATOM 930 N N . LEU A 1 115 ? -8.514 -1.326 -6.478 1.00 80.19 115 LEU A N 1
ATOM 931 C CA . LEU A 1 115 ? -9.116 -0.882 -5.236 1.00 80.19 115 LEU A CA 1
ATOM 932 C C . LEU A 1 115 ? -10.058 -1.967 -4.727 1.00 80.19 115 LEU A C 1
ATOM 934 O O . LEU A 1 115 ? -11.032 -2.300 -5.395 1.00 80.19 115 LEU A O 1
ATOM 938 N N . ILE A 1 116 ? -9.785 -2.488 -3.534 1.00 76.12 116 ILE A N 1
ATOM 939 C CA . ILE A 1 116 ? -10.686 -3.438 -2.879 1.00 76.12 116 ILE A CA 1
ATOM 940 C C . ILE A 1 116 ? -11.425 -2.711 -1.748 1.00 76.12 116 ILE A C 1
ATOM 942 O O . ILE A 1 116 ? -10.805 -2.145 -0.838 1.00 76.12 116 ILE A O 1
ATOM 946 N N . VAL A 1 117 ? -12.758 -2.701 -1.829 1.00 74.38 117 VAL A N 1
ATOM 947 C CA . VAL A 1 117 ? -13.663 -2.017 -0.890 1.00 74.38 117 VAL A CA 1
ATOM 948 C C . VAL A 1 117 ? -14.577 -3.008 -0.174 1.00 74.38 117 VAL A C 1
ATOM 950 O O . VAL A 1 117 ? -14.746 -4.148 -0.603 1.00 74.38 117 VAL A O 1
ATOM 953 N N . ARG A 1 118 ? -15.141 -2.580 0.958 1.00 74.19 118 ARG A N 1
ATOM 954 C CA . ARG A 1 118 ? -16.131 -3.314 1.756 1.00 74.19 118 ARG A CA 1
ATOM 955 C C . ARG A 1 118 ? -17.183 -2.347 2.281 1.00 74.19 118 ARG A C 1
ATOM 957 O O . ARG A 1 118 ? -16.951 -1.139 2.279 1.00 74.19 118 ARG A O 1
ATOM 964 N N . GLU A 1 119 ? -18.289 -2.899 2.772 1.00 77.94 119 GLU A N 1
ATOM 965 C CA . GLU A 1 119 ? -19.303 -2.142 3.504 1.00 77.94 119 GLU A CA 1
ATOM 966 C C . GLU A 1 119 ? -18.641 -1.368 4.670 1.00 77.94 119 GLU A C 1
ATOM 968 O O . GLU A 1 119 ? -17.837 -1.946 5.419 1.00 77.94 119 GLU A O 1
ATOM 973 N N . PRO A 1 120 ? -18.876 -0.048 4.764 1.00 75.38 120 PRO A N 1
ATOM 974 C CA . PRO A 1 120 ? -18.095 0.844 5.611 1.00 75.38 120 PRO A CA 1
ATOM 975 C C . PRO A 1 120 ? -18.241 0.599 7.115 1.00 75.38 120 PRO A C 1
ATOM 977 O O . PRO A 1 120 ? -17.236 0.709 7.819 1.00 75.38 120 PRO A O 1
ATOM 980 N N . VAL A 1 121 ? -19.420 0.227 7.615 1.00 79.38 121 VAL A N 1
ATOM 981 C CA . VAL A 1 121 ? -19.657 -0.034 9.046 1.00 79.38 121 VAL A CA 1
ATOM 982 C C . VAL A 1 121 ? -18.948 -1.314 9.479 1.00 79.38 121 VAL A C 1
ATOM 984 O O . VAL A 1 121 ? -18.133 -1.315 10.402 1.00 79.38 121 VAL A O 1
ATOM 987 N N . SER A 1 122 ? -19.144 -2.396 8.733 1.00 76.88 122 SER A N 1
ATOM 988 C CA . SER A 1 122 ? -18.444 -3.670 8.910 1.00 76.88 122 SER A CA 1
ATOM 989 C C . SER A 1 122 ? -16.934 -3.481 8.840 1.00 76.88 122 SER A C 1
ATOM 991 O O . SER A 1 122 ? -16.167 -4.109 9.578 1.00 76.88 122 SER A O 1
ATOM 993 N N . ARG A 1 123 ? -16.478 -2.599 7.942 1.00 77.06 123 ARG A N 1
ATOM 994 C CA . ARG A 1 123 ? -15.067 -2.251 7.837 1.00 77.06 123 ARG A CA 1
ATOM 995 C C . ARG A 1 123 ? -14.587 -1.470 9.057 1.00 77.06 123 ARG A C 1
ATOM 997 O O . ARG A 1 123 ? -13.478 -1.748 9.515 1.00 77.06 123 ARG A O 1
ATOM 1004 N N . LEU A 1 124 ? -15.357 -0.515 9.566 1.00 77.00 124 LEU A N 1
ATOM 1005 C CA . LEU A 1 124 ? -15.015 0.260 10.757 1.00 77.00 124 LEU A CA 1
ATOM 1006 C C . LEU A 1 124 ? -14.830 -0.659 11.968 1.00 77.00 124 LEU A C 1
ATOM 1008 O O . LEU A 1 124 ? -13.739 -0.678 12.539 1.00 77.00 124 LEU A O 1
ATOM 1012 N N . ILE A 1 125 ? -15.833 -1.494 12.262 1.00 80.25 125 ILE A N 1
ATOM 1013 C CA . ILE A 1 125 ? -15.811 -2.469 13.364 1.00 80.25 125 ILE A CA 1
ATOM 1014 C C . ILE A 1 125 ? -14.587 -3.382 13.232 1.00 80.25 125 ILE A C 1
ATOM 1016 O O . ILE A 1 125 ? -13.768 -3.473 14.143 1.00 80.25 125 ILE A O 1
ATOM 1020 N N . SER A 1 126 ? -14.384 -3.978 12.051 1.00 77.69 126 SER A N 1
ATOM 1021 C CA . SER A 1 126 ? -13.236 -4.858 11.790 1.00 77.69 126 SER A CA 1
ATOM 1022 C C . SER A 1 126 ? -11.884 -4.161 12.000 1.00 77.69 126 SER A C 1
ATOM 1024 O O . SER A 1 126 ? -10.936 -4.773 12.499 1.00 77.69 126 SER A O 1
ATOM 1026 N N . GLY A 1 127 ? -11.782 -2.882 11.628 1.00 75.44 127 GLY A N 1
ATOM 1027 C CA . GLY A 1 127 ? -10.578 -2.081 11.833 1.00 75.44 127 GLY A CA 1
ATOM 1028 C C . GLY A 1 127 ? -10.312 -1.781 13.303 1.00 75.44 127 GLY A C 1
ATOM 1029 O O . GLY A 1 127 ? -9.169 -1.884 13.743 1.00 75.44 127 GLY A O 1
ATOM 1030 N N . PHE A 1 128 ? -11.357 -1.442 14.055 1.00 78.75 128 PHE A N 1
ATOM 1031 C CA . PHE A 1 128 ? -11.265 -1.187 15.487 1.00 78.75 128 PHE A CA 1
ATOM 1032 C C . PHE A 1 128 ? -10.834 -2.441 16.254 1.00 78.75 128 PHE A C 1
ATOM 1034 O O . PHE A 1 128 ? -9.829 -2.395 16.965 1.00 78.75 128 PHE A O 1
ATOM 1041 N N . THR A 1 129 ? -11.487 -3.587 16.023 1.00 82.44 129 THR A N 1
ATOM 1042 C CA . THR A 1 129 ? -11.109 -4.866 16.651 1.00 82.44 129 THR A CA 1
ATOM 1043 C C . THR A 1 129 ? -9.642 -5.209 16.387 1.00 82.44 129 THR A C 1
ATOM 1045 O O . THR A 1 129 ? -8.921 -5.608 17.294 1.00 82.44 129 THR A O 1
ATOM 1048 N N . GLN A 1 130 ? -9.141 -4.969 15.170 1.00 77.88 130 GLN A N 1
ATOM 1049 C CA . GLN A 1 130 ? -7.733 -5.208 14.836 1.00 77.88 130 GLN A CA 1
ATOM 1050 C C . GLN A 1 130 ? -6.760 -4.319 15.627 1.00 77.88 130 GLN A C 1
ATOM 1052 O O . GLN A 1 130 ? -5.657 -4.764 15.965 1.00 77.88 130 GLN A O 1
ATOM 1057 N N . ILE A 1 131 ? -7.118 -3.055 15.867 1.00 78.19 131 ILE A N 1
ATOM 1058 C CA . ILE A 1 131 ? -6.298 -2.140 16.668 1.00 78.19 131 ILE A CA 1
ATOM 1059 C C . ILE A 1 131 ? -6.241 -2.650 18.106 1.00 78.19 131 ILE A C 1
ATOM 1061 O O . ILE A 1 131 ? -5.142 -2.746 18.655 1.00 78.19 131 ILE A O 1
ATOM 1065 N N . GLN A 1 132 ? -7.386 -3.040 18.667 1.00 81.44 132 GLN A N 1
ATOM 1066 C CA . GLN A 1 132 ? -7.468 -3.580 20.021 1.00 81.44 132 GLN A CA 1
ATOM 1067 C C . GLN A 1 132 ? -6.676 -4.886 20.163 1.00 81.44 132 GLN A C 1
ATOM 1069 O O . GLN A 1 132 ? -5.779 -4.963 21.002 1.00 81.44 132 GLN A O 1
ATOM 1074 N N . ASP A 1 133 ? -6.859 -5.846 19.252 1.00 83.44 133 ASP A N 1
ATOM 1075 C CA . ASP A 1 133 ? -6.081 -7.093 19.209 1.00 83.44 133 ASP A CA 1
ATOM 1076 C C . ASP A 1 133 ? -4.570 -6.841 19.171 1.00 83.44 133 ASP A C 1
ATOM 1078 O O . ASP A 1 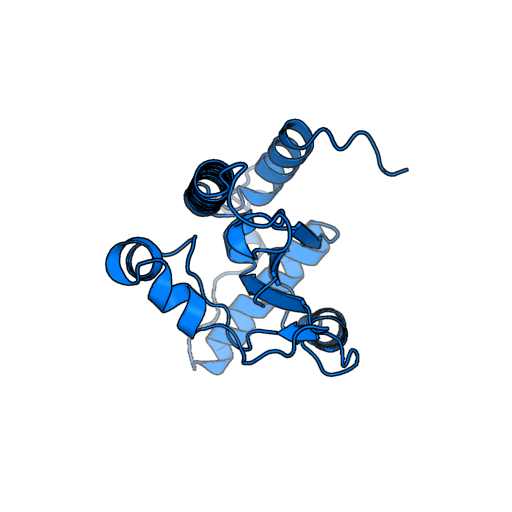133 ?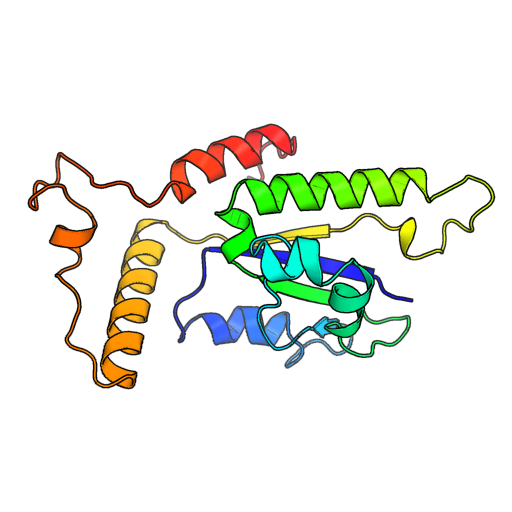 -3.784 -7.553 19.797 1.00 83.44 133 ASP A O 1
ATOM 1082 N N . LYS A 1 134 ? -4.126 -5.837 18.401 1.00 79.38 134 LYS A N 1
ATOM 1083 C CA . LYS A 1 134 ? -2.704 -5.494 18.301 1.00 79.38 134 LYS A CA 1
ATOM 1084 C C . LYS A 1 134 ? -2.171 -4.910 19.609 1.00 79.38 134 LYS A C 1
ATOM 1086 O O . LYS A 1 134 ? -1.018 -5.172 19.937 1.00 79.38 134 LYS A O 1
ATOM 1091 N N . ARG A 1 135 ? -2.965 -4.116 20.331 1.00 84.38 135 ARG A N 1
ATOM 1092 C CA . ARG A 1 135 ? -2.582 -3.579 21.647 1.00 84.38 135 ARG A CA 1
ATOM 1093 C C . ARG A 1 135 ? -2.440 -4.708 22.658 1.00 84.38 135 ARG A C 1
ATOM 1095 O O . ARG A 1 135 ? -1.379 -4.815 23.266 1.00 84.38 135 ARG A O 1
ATOM 1102 N N . LEU A 1 136 ? -3.427 -5.601 22.713 1.00 86.62 136 LEU A N 1
ATOM 1103 C CA . LEU A 1 136 ? -3.416 -6.777 23.583 1.00 86.62 136 LEU A CA 1
ATOM 1104 C C . LEU A 1 136 ? -2.199 -7.672 23.316 1.00 86.62 136 LEU A C 1
ATOM 1106 O O . LEU A 1 136 ? -1.467 -8.008 24.238 1.00 86.62 136 LEU A O 1
ATOM 1110 N N . LYS A 1 137 ? -1.899 -7.976 22.046 1.00 87.50 137 LYS A N 1
ATOM 1111 C CA . LYS A 1 137 ? -0.705 -8.760 21.662 1.00 87.50 137 LYS A CA 1
ATOM 1112 C C . LYS A 1 137 ? 0.626 -8.097 22.018 1.00 87.50 137 LYS A C 1
ATOM 1114 O O . LYS A 1 137 ? 1.647 -8.774 22.056 1.00 87.50 137 LYS A O 1
ATOM 1119 N N . LEU A 1 138 ? 0.632 -6.781 22.211 1.00 88.56 138 LEU A N 1
ATOM 1120 C CA . LEU A 1 138 ? 1.800 -6.010 22.633 1.00 88.56 138 LEU A CA 1
ATOM 1121 C C . LEU A 1 138 ? 1.807 -5.750 24.149 1.00 88.56 138 LEU A C 1
ATOM 1123 O O . LEU A 1 138 ? 2.575 -4.897 24.588 1.00 88.56 138 LEU A O 1
ATOM 1127 N N . ASN A 1 139 ? 0.955 -6.436 24.924 1.00 89.94 139 ASN A N 1
ATOM 1128 C CA . ASN A 1 139 ? 0.749 -6.221 26.360 1.00 89.94 139 ASN A CA 1
ATOM 1129 C C . ASN A 1 139 ? 0.478 -4.747 26.708 1.00 89.94 139 ASN A C 1
ATOM 1131 O O . ASN A 1 139 ? 0.972 -4.224 27.703 1.00 89.94 139 ASN A O 1
ATOM 1135 N N . LYS A 1 140 ? -0.266 -4.048 25.844 1.00 86.94 140 LYS A N 1
ATOM 1136 C CA . LYS A 1 140 ? -0.715 -2.675 26.084 1.00 86.94 140 LYS A CA 1
ATOM 1137 C C . LYS A 1 140 ? -2.157 -2.685 26.551 1.00 86.94 140 LYS A C 1
ATOM 1139 O O . LYS A 1 140 ? -2.956 -3.465 26.033 1.00 86.94 140 LYS A O 1
ATOM 1144 N N . GLU A 1 141 ? -2.483 -1.732 27.416 1.00 86.62 141 GLU A N 1
ATOM 1145 C CA . GLU A 1 141 ? -3.860 -1.502 27.840 1.00 86.62 141 GLU A CA 1
ATOM 1146 C C . GLU A 1 141 ? -4.802 -1.338 26.635 1.00 86.62 141 GLU A C 1
ATOM 1148 O O . GLU A 1 141 ? -4.421 -0.685 25.634 1.00 86.62 141 GLU A O 1
ATOM 1153 N N . PRO A 1 142 ? -6.019 -1.914 26.718 1.00 81.56 142 PRO A N 1
ATOM 1154 C CA . PRO A 1 142 ? -7.070 -1.693 25.739 1.00 81.56 142 PRO A CA 1
ATOM 1155 C C . PRO A 1 142 ? -7.252 -0.196 25.474 1.00 81.56 142 PRO A C 1
ATOM 1157 O O . PRO A 1 142 ? -7.157 0.641 26.370 1.00 81.56 142 PRO A O 1
ATOM 1160 N N . GLY A 1 143 ? -7.446 0.158 24.207 1.00 80.19 143 GLY A N 1
ATOM 1161 C CA . GLY A 1 143 ? -7.883 1.502 23.852 1.00 80.19 143 GLY A CA 1
ATOM 1162 C C . GLY A 1 143 ? -9.323 1.755 24.315 1.00 80.19 143 GLY A C 1
ATOM 1163 O O . GLY A 1 143 ? -10.004 0.805 24.703 1.00 80.19 143 GLY A O 1
ATOM 1164 N N . PRO A 1 144 ? -9.798 3.004 24.216 1.00 82.56 144 PRO A N 1
ATOM 1165 C CA . PRO A 1 144 ? -11.182 3.354 24.530 1.00 82.56 144 PRO A CA 1
ATOM 1166 C C . PRO A 1 144 ? -12.191 2.577 23.667 1.00 82.56 144 PRO A C 1
ATOM 1168 O O . PRO A 1 144 ? -11.833 1.980 22.645 1.00 82.56 144 PRO A O 1
ATOM 1171 N N . GLU A 1 145 ? -13.452 2.576 24.099 1.00 83.44 145 GLU A N 1
ATOM 1172 C CA . GLU A 1 145 ? -14.561 1.926 23.391 1.00 83.44 145 GLU A CA 1
ATOM 1173 C C . GLU A 1 145 ? -14.779 2.533 21.997 1.00 83.44 145 GLU A C 1
ATOM 1175 O O . GLU A 1 145 ? -14.378 3.668 21.718 1.00 83.44 145 GLU A O 1
ATOM 1180 N N . LEU A 1 146 ? -15.406 1.766 21.098 1.00 79.62 146 LEU A N 1
ATOM 1181 C CA . LEU A 1 146 ? -15.591 2.172 19.702 1.00 79.62 146 LEU A CA 1
ATOM 1182 C C . LEU A 1 146 ? -16.358 3.495 19.617 1.00 79.62 146 LEU A C 1
ATOM 1184 O O . LEU A 1 146 ? -15.989 4.387 18.858 1.00 79.62 146 LEU A O 1
ATOM 1188 N N . GLU A 1 147 ? -17.391 3.627 20.433 1.00 77.81 147 GLU A N 1
ATOM 1189 C CA . GLU A 1 147 ? -18.266 4.782 20.542 1.00 77.81 147 GLU A CA 1
ATOM 1190 C C . GLU A 1 147 ? -17.472 6.033 20.931 1.00 77.81 147 GLU A C 1
ATOM 1192 O O . GLU A 1 147 ? -17.679 7.100 20.365 1.00 77.81 147 GLU A O 1
ATOM 1197 N N . GLN A 1 148 ? -16.499 5.902 21.832 1.00 77.25 148 GLN A N 1
ATOM 1198 C CA . GLN A 1 148 ? -15.655 7.013 22.279 1.00 77.25 148 GLN A CA 1
ATOM 1199 C C . GLN A 1 148 ? -14.606 7.426 21.230 1.00 77.25 148 GLN A C 1
ATOM 1201 O O . GLN A 1 148 ? -14.180 8.582 21.195 1.00 77.25 148 GLN A O 1
ATOM 1206 N N . GLU A 1 149 ? -14.179 6.496 20.369 1.00 72.94 149 GLU A N 1
ATOM 1207 C CA . GLU A 1 149 ? -13.284 6.783 19.237 1.00 72.94 149 GLU A CA 1
ATOM 1208 C C . GLU A 1 149 ? -14.024 7.426 18.057 1.00 72.94 149 GLU A C 1
ATOM 1210 O O . GLU A 1 149 ? -13.469 8.279 17.359 1.00 72.94 149 GLU A O 1
ATOM 1215 N N . VAL A 1 150 ? -15.265 7.002 17.810 1.00 71.06 150 VAL A N 1
ATOM 1216 C CA . VAL A 1 150 ? -16.065 7.429 16.653 1.00 71.06 150 VAL A CA 1
ATOM 1217 C C . VAL A 1 150 ? -16.820 8.722 16.940 1.00 71.06 150 VAL A C 1
ATOM 1219 O O . VAL A 1 150 ? -16.887 9.592 16.070 1.00 71.06 150 VAL A O 1
ATOM 1222 N N . PHE A 1 151 ? -17.350 8.886 18.149 1.00 75.12 151 PHE A N 1
ATOM 1223 C CA . PHE A 1 151 ? -18.223 9.996 18.510 1.00 75.12 151 PHE A CA 1
ATOM 1224 C C . PHE A 1 151 ? -17.518 11.029 19.397 1.00 75.12 151 PHE A C 1
ATOM 1226 O O . PHE A 1 151 ? -16.685 10.718 20.249 1.00 75.12 151 PHE A O 1
ATOM 1233 N N . ILE A 1 152 ? -17.845 12.304 19.199 1.00 68.94 152 ILE A N 1
ATOM 1234 C CA . ILE A 1 152 ? -17.427 13.404 20.066 1.00 68.94 152 ILE A CA 1
ATOM 1235 C C . ILE A 1 152 ? -18.169 13.222 21.386 1.00 68.94 152 ILE A C 1
ATOM 1237 O O . ILE A 1 152 ? -19.387 13.333 21.438 1.00 68.94 152 ILE A O 1
ATOM 1241 N N . ASN A 1 153 ? -17.426 12.926 22.455 1.00 69.94 153 ASN A N 1
ATOM 1242 C CA . ASN A 1 153 ? -17.977 12.706 23.797 1.00 69.94 153 ASN A CA 1
ATOM 1243 C C . ASN A 1 153 ? -19.049 11.596 23.857 1.00 69.94 153 ASN A C 1
ATOM 1245 O O . ASN A 1 153 ? -19.909 11.632 24.731 1.00 69.94 153 ASN A O 1
ATOM 1249 N N . GLY A 1 154 ? -19.011 10.625 22.937 1.00 62.53 154 GLY A N 1
ATOM 1250 C CA . GLY A 1 154 ? -20.009 9.553 22.874 1.00 62.53 154 GLY A CA 1
ATOM 1251 C C . GLY A 1 154 ? -21.364 9.959 22.280 1.00 62.53 154 GLY A C 1
ATOM 1252 O O . GLY A 1 154 ? -22.273 9.137 22.300 1.00 62.53 154 GLY A O 1
ATOM 1253 N N . ASP A 1 155 ? -21.522 11.182 21.754 1.00 66.56 155 ASP A N 1
ATOM 1254 C CA . ASP A 1 155 ? -22.769 11.617 21.110 1.00 66.56 155 ASP A CA 1
ATOM 1255 C C . ASP A 1 155 ? -22.875 11.052 19.679 1.00 66.56 155 ASP A C 1
ATOM 1257 O O . ASP A 1 155 ? -22.131 11.492 18.796 1.00 66.56 155 ASP A O 1
ATOM 1261 N N . PRO A 1 156 ? -23.815 10.128 19.398 1.00 61.25 156 PRO A N 1
ATOM 1262 C CA . PRO A 1 156 ? -23.983 9.549 18.066 1.00 61.25 156 PRO A CA 1
ATOM 1263 C C . PRO A 1 156 ? -24.349 10.580 16.984 1.00 61.25 156 PRO A C 1
ATOM 1265 O O . PRO A 1 156 ? -24.227 10.282 15.799 1.00 61.25 156 PRO A O 1
ATOM 1268 N N . ASN A 1 157 ? -24.766 11.793 17.366 1.00 59.44 157 ASN A N 1
ATOM 1269 C CA . ASN A 1 157 ? -25.072 12.892 16.448 1.00 59.44 157 ASN A CA 1
ATOM 1270 C C . ASN A 1 157 ? -23.865 13.802 16.164 1.00 59.44 157 ASN A C 1
ATOM 1272 O O . ASN A 1 157 ? -23.950 14.689 15.312 1.00 59.44 157 ASN A O 1
ATOM 1276 N N . GLN A 1 158 ? -22.744 13.612 16.866 1.00 55.56 158 GLN A N 1
ATOM 1277 C CA . GLN A 1 158 ? -21.522 14.387 16.685 1.00 55.56 158 GLN A CA 1
ATOM 1278 C C . GLN A 1 158 ? -20.336 13.450 16.486 1.00 55.56 158 GLN A C 1
ATOM 1280 O O . GLN A 1 158 ? -19.838 12.828 17.413 1.00 55.56 158 GLN A O 1
ATOM 1285 N N . GLU A 1 159 ? -19.828 13.356 15.264 1.00 58.00 159 GLU A N 1
ATOM 1286 C CA . GLU A 1 159 ? -18.813 12.360 14.925 1.00 58.00 159 GLU A CA 1
ATOM 1287 C C . GLU A 1 159 ? -17.394 12.959 14.930 1.00 58.00 159 GLU A C 1
ATOM 1289 O O . GLU A 1 159 ? -17.109 13.964 14.270 1.00 58.00 159 GLU A O 1
ATOM 1294 N N . ARG A 1 160 ? -16.446 12.299 15.613 1.00 57.75 160 ARG A N 1
ATOM 1295 C CA . ARG A 1 160 ? -14.999 12.549 15.490 1.00 57.75 160 ARG A CA 1
ATOM 1296 C C . ARG A 1 160 ? -14.506 11.887 14.209 1.00 57.75 160 ARG A C 1
ATOM 1298 O O . ARG A 1 160 ? -13.748 10.922 14.245 1.00 57.75 160 ARG A O 1
ATOM 1305 N N . PHE A 1 161 ? -14.907 12.371 13.036 1.00 52.75 161 PHE A N 1
ATOM 1306 C CA . PHE A 1 161 ? -14.478 11.737 11.785 1.00 52.75 161 PHE A CA 1
ATOM 1307 C C . PHE A 1 161 ? -12.989 12.004 11.474 1.00 52.75 161 PHE A C 1
ATOM 1309 O O . PHE A 1 161 ? -12.625 12.807 10.619 1.00 52.75 161 PHE A O 1
ATOM 1316 N N . LYS A 1 162 ? -12.098 11.242 12.124 1.00 46.22 162 LYS A N 1
ATOM 1317 C CA . LYS A 1 162 ? -10.684 11.047 11.750 1.00 46.22 162 LYS A CA 1
ATOM 1318 C C . LYS A 1 162 ? -10.533 10.058 10.577 1.00 46.22 162 LYS A C 1
ATOM 1320 O O . LYS A 1 162 ? -9.418 9.740 10.165 1.00 46.22 162 LYS A O 1
ATOM 1325 N N . PHE A 1 163 ? -11.650 9.599 10.004 1.00 48.97 163 PHE A N 1
ATOM 1326 C CA . PHE A 1 163 ? -11.732 8.691 8.857 1.00 48.97 163 PHE A CA 1
ATOM 1327 C C . PHE A 1 163 ? -12.195 9.407 7.579 1.00 48.97 163 PHE A C 1
ATOM 1329 O O . PHE A 1 163 ? -13.202 9.083 6.959 1.00 48.97 163 PHE A O 1
ATOM 1336 N N . GLU A 1 164 ? -11.357 10.327 7.120 1.00 47.81 164 GLU A N 1
ATOM 1337 C CA . GLU A 1 164 ? -11.302 10.960 5.791 1.00 47.81 164 GLU A CA 1
ATOM 1338 C C . GLU A 1 164 ? -11.529 10.009 4.570 1.00 47.81 164 GLU A C 1
ATOM 1340 O O . GLU A 1 164 ? -11.777 10.441 3.443 1.00 47.81 164 GLU A O 1
ATOM 1345 N N . LEU A 1 165 ? -11.472 8.696 4.799 1.00 46.22 165 LEU A N 1
ATOM 1346 C CA . LEU A 1 165 ? -11.719 7.585 3.879 1.00 46.22 165 LEU A CA 1
ATOM 1347 C C . LEU A 1 165 ? -13.037 7.674 3.088 1.00 46.22 165 LEU A C 1
ATOM 1349 O O . LEU A 1 165 ? -13.023 7.464 1.875 1.00 46.22 165 LEU A O 1
ATOM 1353 N N . LEU A 1 166 ? -14.156 8.014 3.738 1.00 43.94 166 LEU A N 1
ATOM 1354 C CA . LEU A 1 166 ? -15.479 8.036 3.088 1.00 43.94 166 LEU A CA 1
ATOM 1355 C C . LEU A 1 166 ? -15.676 9.263 2.191 1.00 43.94 166 LEU A C 1
ATOM 1357 O O . LEU A 1 166 ? -16.212 9.156 1.087 1.00 43.94 166 LEU A O 1
ATOM 1361 N N . ARG A 1 167 ? -15.154 10.421 2.611 1.00 47.09 167 ARG A N 1
ATOM 1362 C CA . ARG A 1 167 ? -15.176 11.653 1.807 1.00 47.09 167 ARG A CA 1
ATOM 1363 C C . ARG A 1 167 ? -14.299 11.519 0.552 1.00 47.09 167 ARG A C 1
ATOM 1365 O O . ARG A 1 167 ? -14.631 12.060 -0.499 1.00 47.09 167 ARG A O 1
ATOM 1372 N N . ARG A 1 168 ? -13.195 10.763 0.639 1.00 49.78 168 ARG A N 1
ATOM 1373 C CA . ARG A 1 168 ? -12.234 10.580 -0.464 1.00 49.78 168 ARG A CA 1
ATOM 1374 C C . ARG A 1 168 ? -12.595 9.477 -1.452 1.00 49.78 168 ARG A C 1
ATOM 1376 O O . ARG A 1 168 ? -12.278 9.641 -2.627 1.00 49.78 168 ARG A O 1
ATOM 1383 N N . ALA A 1 169 ? -13.294 8.423 -1.026 1.00 44.56 169 ALA A N 1
ATOM 1384 C CA . ALA A 1 169 ? -13.832 7.422 -1.950 1.00 44.56 169 ALA A CA 1
ATOM 1385 C C . ALA A 1 169 ? -14.737 8.068 -3.019 1.00 44.56 169 ALA A C 1
ATOM 1387 O O . ALA A 1 169 ? -14.599 7.762 -4.200 1.00 44.56 169 ALA A O 1
ATOM 1388 N N . LYS A 1 170 ? -15.558 9.060 -2.633 1.00 38.12 170 LYS A N 1
ATOM 1389 C CA . LYS A 1 170 ? -16.349 9.870 -3.579 1.00 38.12 170 LYS A CA 1
ATOM 1390 C C . LYS A 1 170 ? -15.489 10.694 -4.544 1.00 38.12 170 LYS A C 1
ATOM 1392 O O . LYS A 1 170 ? -15.807 10.773 -5.724 1.00 38.12 170 LYS A O 1
ATOM 1397 N N . SER A 1 171 ? -14.395 11.291 -4.067 1.00 39.16 171 SER A N 1
ATOM 1398 C CA . SER A 1 171 ? -13.521 12.129 -4.902 1.00 39.16 171 SER A CA 1
ATOM 1399 C C . SER A 1 171 ? -12.714 11.312 -5.919 1.00 39.16 171 SER A C 1
ATOM 1401 O O . SER A 1 171 ? -12.616 11.720 -7.070 1.00 39.16 171 SER A O 1
ATOM 1403 N N . LEU A 1 172 ? -12.178 10.146 -5.541 1.00 40.72 172 LEU A N 1
ATOM 1404 C CA . LEU A 1 172 ? -11.397 9.292 -6.448 1.00 40.72 172 LEU A CA 1
ATOM 1405 C C . LEU A 1 172 ? -12.241 8.671 -7.572 1.00 40.72 172 LEU A C 1
ATOM 1407 O O . LEU A 1 172 ? -11.749 8.602 -8.693 1.00 40.72 172 LEU A O 1
ATOM 1411 N N . MET A 1 173 ? -13.502 8.308 -7.303 1.00 41.28 173 MET A N 1
ATOM 1412 C CA . MET A 1 173 ? -14.457 7.860 -8.335 1.00 41.28 173 MET A CA 1
ATOM 1413 C C . MET A 1 173 ? -14.723 8.953 -9.384 1.00 41.28 173 MET A C 1
ATOM 1415 O O . MET A 1 173 ? -14.891 8.660 -10.562 1.00 41.28 173 MET A O 1
ATOM 1419 N N . TYR A 1 174 ? -14.696 10.222 -8.968 1.00 34.84 174 TYR A N 1
ATOM 1420 C CA . TYR A 1 174 ? -14.908 11.369 -9.854 1.00 34.84 174 TYR A CA 1
ATOM 1421 C C . TYR A 1 174 ? -13.698 11.673 -10.757 1.00 34.84 174 TYR A C 1
ATOM 1423 O O . TYR A 1 174 ? -13.867 12.174 -11.863 1.00 34.84 174 TYR A O 1
ATOM 1431 N N . TYR A 1 175 ? -12.475 11.361 -10.309 1.00 36.62 175 TYR A N 1
ATOM 1432 C CA . TYR A 1 175 ? -11.239 11.648 -11.056 1.00 36.62 175 TYR A CA 1
ATOM 1433 C C . TYR A 1 175 ? -10.809 10.538 -12.024 1.00 36.62 175 TYR A C 1
ATOM 1435 O O . TYR A 1 175 ? -9.924 10.770 -12.844 1.00 36.62 175 TYR A O 1
ATOM 1443 N N . SER A 1 176 ? -11.388 9.341 -11.931 1.00 36.97 176 SER A N 1
ATOM 1444 C CA . SER A 1 176 ? -11.025 8.195 -12.772 1.00 36.97 176 SER A CA 1
ATOM 1445 C C . SER A 1 176 ? -11.935 7.989 -13.985 1.00 36.97 176 SER A C 1
ATOM 1447 O O . SER A 1 176 ? -11.691 7.059 -14.748 1.00 36.97 176 SER A O 1
ATOM 1449 N N . GLY A 1 177 ? -12.982 8.803 -14.176 1.00 33.59 177 GLY A N 1
ATOM 1450 C CA . GLY A 1 177 ? -13.946 8.586 -15.262 1.00 33.59 177 GLY A CA 1
ATOM 1451 C C . GLY A 1 177 ? -14.646 7.221 -15.192 1.00 33.59 177 GLY A C 1
ATOM 1452 O O . GLY A 1 177 ? -15.190 6.764 -16.193 1.00 33.59 177 GLY A O 1
ATOM 1453 N N . ILE A 1 178 ? -14.633 6.558 -14.027 1.00 38.94 178 ILE A N 1
ATOM 1454 C CA . ILE A 1 178 ? -15.340 5.294 -13.808 1.00 38.94 178 ILE A CA 1
ATOM 1455 C C . ILE A 1 178 ? -16.816 5.646 -13.633 1.00 38.94 178 ILE A C 1
ATOM 1457 O O . ILE A 1 178 ? -17.315 5.822 -12.522 1.00 38.94 178 ILE A O 1
ATOM 1461 N N . GLN A 1 179 ? -17.505 5.815 -14.760 1.00 31.83 179 GLN A N 1
ATOM 1462 C CA . GLN A 1 179 ? -18.956 5.789 -14.790 1.00 31.83 179 GLN A CA 1
ATOM 1463 C C . GLN A 1 179 ? -19.401 4.368 -14.449 1.00 31.83 179 GLN A C 1
ATOM 1465 O O . GLN A 1 179 ? -19.018 3.423 -15.128 1.00 31.83 179 GLN A O 1
ATOM 1470 N N . ASN A 1 180 ? -20.151 4.260 -13.352 1.00 31.64 180 ASN A N 1
ATOM 1471 C CA . ASN A 1 180 ? -21.071 3.181 -12.997 1.00 31.64 180 ASN A CA 1
ATOM 1472 C C . ASN A 1 180 ? -20.692 1.779 -13.495 1.00 31.64 180 ASN A C 1
ATOM 1474 O O . ASN A 1 180 ? -21.029 1.389 -14.609 1.00 31.64 180 ASN A O 1
ATOM 1478 N N . VAL A 1 181 ? -20.097 0.979 -12.611 1.00 28.22 181 VAL A N 1
ATOM 1479 C CA . VAL A 1 181 ? -20.251 -0.474 -12.718 1.00 28.22 181 VAL A CA 1
ATOM 1480 C C . VAL A 1 181 ? -21.555 -0.812 -12.000 1.00 28.22 181 VAL A C 1
ATOM 1482 O O . VAL A 1 181 ? -21.635 -0.676 -10.779 1.00 28.22 181 VAL A O 1
ATOM 1485 N N . SER A 1 182 ? -22.575 -1.120 -12.802 1.00 30.61 182 SER A N 1
ATOM 1486 C CA . SER A 1 182 ? -23.857 -1.720 -12.413 1.00 30.61 182 SER A CA 1
ATOM 1487 C C . SER A 1 182 ? -23.675 -3.044 -11.684 1.00 30.61 182 SER A C 1
ATOM 1489 O O . SER A 1 182 ? -22.799 -3.814 -12.144 1.00 30.61 182 SER A O 1
#

Radius of gyration: 18.87 Å; chains: 1; bounding box: 41×34×58 Å

Sequence (182 aa):
MLRILLLLGISYGQSQKRLPDAIIFGKINTKVAAAGPEIHFFDRDVNYNNGNFTWYREQMPVASDDQLVIEKTPRYFVVRKAIARMKELLEQRKRDCDENLSSSAWTCKPLKLILIVREPVSRLISGFTQIQDKRLKLNKEPGPELEQEVFINGDPNQERFKFELLRRAKSLMYYSGIQNVS

pLDDT: mean 71.23, std 16.38, range [28.22, 92.38]

Secondary structure (DSSP, 8-state):
---EEEEEE----TTTTHHHHHHHTTSS-TTEEE-SS---TTT-HIIIIIHHHHHHHHTSPP--TTPEEEEE-GGGGT-HHHHHHHHHHHHHHHHT--TTS-TTSGGGSPPEEEEE---HHHHHHHHHHHHHHHHHHTTPPPPPPHHHHHEETTEEEEE----THHHHHHHHHHHTT-----

InterPro domains:
  IPR027417 P-loop containing nucleoside triphosphate hydrolase [G3DSA:3.40.50.300] (19-181)
  IPR027417 P-loop containing nucleoside triphosphate hydrolase [SSF52540] (12-135)
  IPR037359 Heparan sulfate sulfotransferase [PTHR10605] (28-155)

Organism: Oikopleura dioica (NCBI:txid34765)